Protein AF-A0A258GC24-F1 (afdb_monomer_lite)

Foldseek 3Di:
DDPPPPVPPDDDPDPVVLLVVQLVLLLVQLLVQDDQPDALVRSLVCCVVPNDRDDDDDPDDDPDDSSVSSSVSSHVSNVVRPDPPPPPPPPPPDD

Secondary structure (DSSP, 8-state):
-----S------SSHHHHHHHHHHHHHHHHHHH--TT--HHHHHHHHHHHS------SSS--S--HHHHHHHHHHHHHHHHS-------------

pLDDT: mean 77.83, std 15.29, range [42.22, 93.19]

Sequence (95 aa):
MDKSQEYNSGVYDTYGEAVSKCKAILDDFLESAYQPGDTAETLYSTYVHYGETPIIWGDNLGDFDSNDYARLRCREIVKLHQPRIKKFIRDIDNE

Radius of gyration: 19.01 Å; chains: 1; bounding box: 72×34×34 Å

Structure (mmCIF, N/CA/C/O backbone):
data_AF-A0A258GC24-F1
#
_entry.id   AF-A0A258GC24-F1
#
loop_
_atom_site.group_PDB
_atom_site.id
_atom_site.type_symbol
_atom_site.label_atom_id
_atom_site.label_alt_id
_atom_site.label_comp_id
_atom_site.label_asym_id
_atom_site.label_entity_id
_atom_site.label_seq_id
_atom_site.pdbx_PDB_ins_code
_atom_site.Cartn_x
_atom_site.Cartn_y
_atom_site.Cartn_z
_atom_site.occupancy
_atom_site.B_iso_or_equiv
_atom_site.auth_seq_id
_atom_site.auth_comp_id
_atom_site.auth_asym_id
_atom_site.auth_atom_id
_atom_site.pdbx_PDB_model_num
ATOM 1 N N . MET A 1 1 ? 30.948 -11.687 7.180 1.00 43.78 1 MET A N 1
ATOM 2 C CA . MET A 1 1 ? 29.991 -10.565 7.230 1.00 43.78 1 MET A CA 1
ATOM 3 C C . MET A 1 1 ? 29.329 -10.516 5.868 1.00 43.78 1 MET A C 1
ATOM 5 O O . MET A 1 1 ? 29.897 -9.934 4.955 1.00 43.78 1 MET A O 1
ATOM 9 N N . ASP A 1 2 ? 28.228 -11.246 5.714 1.00 46.88 2 ASP A N 1
ATOM 10 C CA . ASP A 1 2 ? 27.458 -11.287 4.471 1.00 46.88 2 ASP A CA 1
ATOM 11 C C . ASP A 1 2 ? 26.468 -10.116 4.484 1.00 46.88 2 ASP A C 1
ATOM 13 O O . ASP A 1 2 ? 25.700 -9.968 5.433 1.00 46.88 2 ASP A O 1
ATOM 17 N N . LYS A 1 3 ? 26.581 -9.219 3.503 1.00 42.94 3 LYS A N 1
ATOM 18 C CA . LYS A 1 3 ? 25.735 -8.027 3.350 1.00 42.94 3 LYS A CA 1
ATOM 19 C C . LYS A 1 3 ? 24.750 -8.221 2.190 1.00 42.94 3 LYS A C 1
ATOM 21 O O . LYS A 1 3 ? 24.603 -7.329 1.364 1.00 42.94 3 LYS A O 1
ATOM 26 N N . SER A 1 4 ? 24.110 -9.383 2.081 1.00 49.06 4 SER A N 1
ATOM 27 C CA . SER A 1 4 ? 23.102 -9.637 1.041 1.00 49.06 4 SER A CA 1
ATOM 28 C C . SER A 1 4 ? 21.856 -10.305 1.613 1.00 49.06 4 SER A C 1
ATOM 30 O O . SER A 1 4 ? 21.371 -11.320 1.125 1.00 49.06 4 SER A O 1
ATOM 32 N N . GLN A 1 5 ? 21.321 -9.706 2.674 1.00 42.22 5 GLN A N 1
ATOM 33 C CA . GLN A 1 5 ? 19.992 -10.022 3.201 1.00 42.22 5 GLN A CA 1
ATOM 34 C C . GLN A 1 5 ? 19.032 -8.846 2.975 1.00 42.22 5 GLN A C 1
ATOM 36 O O . GLN A 1 5 ? 18.117 -8.629 3.757 1.00 42.22 5 GLN A O 1
ATOM 41 N N . GLU A 1 6 ? 19.238 -8.060 1.915 1.00 50.00 6 GLU A N 1
ATOM 42 C CA . GLU A 1 6 ? 18.103 -7.358 1.321 1.00 50.00 6 GLU A CA 1
ATOM 43 C C . GLU A 1 6 ? 17.256 -8.451 0.672 1.00 50.00 6 GLU A C 1
ATOM 45 O O . GLU A 1 6 ? 17.752 -9.172 -0.197 1.00 50.00 6 GLU A O 1
ATOM 50 N N . TYR A 1 7 ? 16.029 -8.641 1.161 1.00 47.31 7 TYR A N 1
ATOM 51 C CA . TYR A 1 7 ? 15.080 -9.620 0.639 1.00 47.31 7 TYR A CA 1
ATOM 52 C C . TYR A 1 7 ? 14.726 -9.217 -0.799 1.00 47.31 7 TYR A C 1
ATOM 54 O O . TYR A 1 7 ? 13.757 -8.508 -1.070 1.00 47.31 7 TYR A O 1
ATOM 62 N N . ASN A 1 8 ? 15.594 -9.578 -1.745 1.00 54.31 8 ASN A N 1
ATOM 63 C CA . ASN A 1 8 ? 15.431 -9.224 -3.138 1.00 54.31 8 ASN A CA 1
ATOM 64 C C . ASN A 1 8 ? 14.238 -10.027 -3.650 1.00 54.31 8 ASN A C 1
ATOM 66 O O . ASN A 1 8 ? 14.331 -11.232 -3.874 1.00 54.31 8 ASN A O 1
ATOM 70 N N . SER A 1 9 ? 13.099 -9.353 -3.808 1.00 58.84 9 SER A N 1
ATOM 71 C CA . SER A 1 9 ? 11.864 -9.964 -4.307 1.00 58.84 9 SER A CA 1
ATOM 72 C C . SER A 1 9 ? 11.988 -10.469 -5.752 1.00 58.84 9 SER A C 1
ATOM 74 O O . SER A 1 9 ? 11.014 -10.980 -6.298 1.00 58.84 9 SER A O 1
ATOM 76 N N . GLY A 1 10 ? 13.155 -10.324 -6.383 1.00 65.38 10 GLY A N 1
ATOM 77 C CA . GLY A 1 10 ? 13.474 -10.768 -7.729 1.00 65.38 10 GLY A CA 1
ATOM 78 C C . GLY A 1 10 ? 13.983 -9.625 -8.601 1.00 65.38 10 GLY A C 1
ATOM 79 O O . GLY A 1 10 ? 13.791 -8.444 -8.308 1.00 65.38 10 GLY A O 1
ATOM 80 N N . VAL A 1 11 ? 14.608 -10.000 -9.715 1.00 71.69 11 VAL A N 1
ATOM 81 C CA . VAL A 1 11 ? 14.874 -9.094 -10.835 1.00 71.69 11 VAL A CA 1
ATOM 82 C C . VAL A 1 11 ? 13.666 -9.153 -11.762 1.00 71.69 11 VAL A C 1
ATOM 84 O O . VAL A 1 11 ? 13.217 -10.243 -12.117 1.00 71.69 11 VAL A O 1
ATOM 87 N N . TYR A 1 12 ? 13.139 -7.990 -12.133 1.00 77.25 12 TYR A N 1
ATOM 88 C CA . TYR A 1 12 ? 11.972 -7.865 -13.003 1.00 77.25 12 TYR A CA 1
ATOM 89 C C . TYR A 1 12 ? 12.381 -7.293 -14.356 1.00 77.25 12 TYR A C 1
ATOM 91 O O . TYR A 1 12 ? 13.256 -6.431 -14.423 1.00 77.25 12 TYR A O 1
ATOM 99 N N . ASP A 1 13 ? 11.735 -7.772 -15.418 1.00 76.88 13 ASP A N 1
ATOM 100 C CA . ASP A 1 13 ? 12.023 -7.356 -16.795 1.00 76.88 13 ASP A CA 1
ATOM 101 C C . ASP A 1 13 ? 11.548 -5.916 -17.044 1.00 76.88 13 ASP A C 1
ATOM 103 O O . ASP A 1 13 ? 12.172 -5.144 -17.770 1.00 76.88 13 ASP A O 1
ATOM 107 N N . THR A 1 14 ? 10.463 -5.521 -16.365 1.00 82.62 14 THR A N 1
ATOM 108 C CA . THR A 1 14 ? 9.874 -4.189 -16.488 1.00 82.62 14 THR A CA 1
ATOM 109 C C . THR A 1 14 ? 9.688 -3.484 -15.145 1.00 82.62 14 THR A C 1
ATOM 111 O O . THR A 1 14 ? 9.378 -4.085 -14.113 1.00 82.62 14 THR A O 1
ATOM 114 N N . TYR A 1 15 ? 9.787 -2.151 -15.176 1.00 83.12 15 TYR A N 1
ATOM 115 C CA . TYR A 1 15 ? 9.474 -1.293 -14.031 1.00 83.12 15 TYR A CA 1
ATOM 116 C C . TYR A 1 15 ? 8.038 -1.510 -13.517 1.00 83.12 15 TYR A C 1
ATOM 118 O O . TYR A 1 15 ? 7.801 -1.540 -12.311 1.00 83.12 15 TYR A O 1
ATOM 126 N N . GLY A 1 16 ? 7.076 -1.724 -14.422 1.00 84.06 16 GLY A N 1
ATOM 127 C CA . GLY A 1 16 ? 5.677 -1.965 -14.058 1.00 84.06 16 GLY A CA 1
ATOM 128 C C . GLY A 1 16 ? 5.471 -3.246 -13.244 1.00 84.06 16 GLY A C 1
ATOM 129 O O . GLY A 1 16 ? 4.664 -3.261 -12.309 1.00 84.06 16 GLY A O 1
ATOM 130 N N . GLU A 1 17 ? 6.222 -4.306 -13.547 1.00 84.25 17 GLU A N 1
ATOM 131 C CA . GLU A 1 17 ? 6.206 -5.543 -12.763 1.00 84.25 17 GLU A CA 1
ATOM 132 C C . GLU A 1 17 ? 6.825 -5.344 -11.381 1.00 84.25 17 GLU A C 1
ATOM 134 O O . GLU A 1 17 ? 6.217 -5.745 -10.385 1.00 84.25 17 GLU A O 1
ATOM 139 N N . ALA A 1 18 ? 7.968 -4.653 -11.304 1.00 84.94 18 ALA A N 1
ATOM 140 C CA . ALA A 1 18 ? 8.605 -4.322 -10.032 1.00 84.94 18 ALA A CA 1
ATOM 141 C C . ALA A 1 18 ? 7.662 -3.511 -9.127 1.00 84.94 18 ALA A C 1
ATOM 143 O O . ALA A 1 18 ? 7.467 -3.859 -7.961 1.00 84.94 18 ALA A O 1
ATOM 144 N N . VAL A 1 19 ? 6.994 -2.487 -9.676 1.00 87.44 19 VAL A N 1
ATOM 145 C CA . VAL A 1 19 ? 5.985 -1.695 -8.954 1.00 87.44 19 VAL A CA 1
ATOM 146 C C . VAL A 1 19 ? 4.820 -2.563 -8.498 1.00 87.44 19 VAL A C 1
ATOM 148 O O . VAL A 1 19 ? 4.404 -2.468 -7.346 1.00 87.44 19 VAL A O 1
ATOM 151 N N . SER A 1 20 ? 4.290 -3.426 -9.365 1.00 88.94 20 SER A N 1
ATOM 152 C CA . SER A 1 20 ? 3.161 -4.298 -9.012 1.00 88.94 20 SER A CA 1
ATOM 153 C C . SER A 1 20 ? 3.506 -5.235 -7.855 1.00 88.94 20 SER A C 1
ATOM 155 O O . SER A 1 20 ? 2.676 -5.474 -6.981 1.00 88.94 20 SER A O 1
ATOM 157 N N . LYS A 1 21 ? 4.749 -5.717 -7.805 1.00 88.19 21 LYS A N 1
ATOM 158 C CA . LYS A 1 21 ? 5.246 -6.576 -6.726 1.00 88.19 21 LYS A CA 1
ATOM 159 C C . LYS A 1 21 ? 5.466 -5.810 -5.432 1.00 88.19 21 LYS A C 1
ATOM 161 O O . LYS A 1 21 ? 5.018 -6.275 -4.389 1.00 88.19 21 LYS A O 1
ATOM 166 N N . CYS A 1 22 ? 6.037 -4.609 -5.504 1.00 88.25 22 CYS A N 1
ATOM 167 C CA . CYS A 1 22 ? 6.144 -3.717 -4.349 1.00 88.25 22 CYS A CA 1
ATOM 168 C C . CYS A 1 22 ? 4.763 -3.416 -3.754 1.00 88.25 22 CYS A C 1
ATOM 170 O O . CYS A 1 22 ? 4.567 -3.533 -2.549 1.00 88.25 22 CYS A O 1
ATOM 172 N N . LYS A 1 23 ? 3.784 -3.090 -4.607 1.00 90.06 23 LYS A N 1
ATOM 173 C CA . LYS A 1 23 ? 2.400 -2.844 -4.188 1.00 90.06 23 LYS A CA 1
ATOM 174 C C . LYS A 1 23 ? 1.775 -4.060 -3.512 1.00 90.06 23 LYS A C 1
ATOM 176 O O . LYS A 1 23 ? 1.121 -3.875 -2.498 1.00 90.06 23 LYS A O 1
ATOM 181 N N . ALA A 1 24 ? 1.982 -5.264 -4.047 1.00 89.69 24 ALA A N 1
ATOM 182 C CA . ALA A 1 24 ? 1.437 -6.495 -3.475 1.00 89.69 24 ALA A CA 1
ATOM 183 C C . ALA A 1 24 ? 2.020 -6.811 -2.087 1.00 89.69 24 ALA A C 1
ATOM 185 O O . ALA A 1 24 ? 1.273 -7.195 -1.199 1.00 89.69 24 ALA A O 1
ATOM 186 N N . ILE A 1 25 ? 3.327 -6.604 -1.888 1.00 88.44 25 ILE A N 1
ATOM 187 C CA . ILE A 1 25 ? 3.983 -6.789 -0.581 1.00 88.44 25 ILE A CA 1
ATOM 188 C C . ILE A 1 25 ? 3.427 -5.797 0.444 1.00 88.44 25 ILE A C 1
ATOM 190 O O . ILE A 1 25 ? 3.111 -6.173 1.570 1.00 88.44 25 ILE A O 1
ATOM 194 N N . LEU A 1 26 ? 3.286 -4.529 0.043 1.00 89.62 26 LEU A N 1
ATOM 195 C CA . LEU A 1 26 ? 2.691 -3.502 0.895 1.00 89.62 26 LEU A CA 1
ATOM 196 C C . LEU A 1 26 ? 1.243 -3.835 1.241 1.00 89.62 26 LEU A C 1
ATOM 198 O O . LEU A 1 26 ? 0.844 -3.643 2.382 1.00 89.62 26 LEU A O 1
ATOM 202 N N . ASP A 1 27 ? 0.467 -4.324 0.276 1.00 90.81 27 ASP A N 1
ATOM 203 C CA . ASP A 1 27 ? -0.929 -4.687 0.499 1.00 90.81 27 ASP A CA 1
ATOM 204 C C . ASP A 1 27 ? -1.060 -5.816 1.516 1.00 90.81 27 ASP A C 1
ATOM 206 O O . ASP A 1 27 ? -1.725 -5.640 2.529 1.00 90.81 27 ASP A O 1
ATOM 210 N N . ASP A 1 28 ? -0.332 -6.913 1.301 1.00 90.44 28 ASP A N 1
ATOM 211 C CA . ASP A 1 28 ? -0.339 -8.083 2.180 1.00 90.44 28 ASP A CA 1
ATOM 212 C C . ASP A 1 28 ? 0.058 -7.715 3.618 1.00 90.44 28 ASP A C 1
ATOM 214 O O . ASP A 1 28 ? -0.648 -8.046 4.575 1.00 90.44 28 ASP A O 1
ATOM 218 N N . PHE A 1 29 ? 1.128 -6.924 3.775 1.00 90.69 29 PHE A N 1
ATOM 219 C CA . PHE A 1 29 ? 1.549 -6.441 5.086 1.00 90.69 29 PHE A CA 1
ATOM 220 C C . PHE A 1 29 ? 0.485 -5.548 5.736 1.00 90.69 29 PHE A C 1
ATOM 222 O O . PHE A 1 29 ? 0.161 -5.734 6.906 1.00 90.69 29 PHE A O 1
ATOM 229 N N . LEU A 1 30 ? -0.052 -4.563 5.009 1.00 90.94 30 LEU A N 1
ATOM 230 C CA . LEU A 1 30 ? -1.010 -3.601 5.560 1.00 90.94 30 LEU A CA 1
ATOM 231 C C . LEU A 1 30 ? -2.349 -4.257 5.904 1.00 90.94 30 LEU A C 1
ATOM 233 O O . LEU A 1 30 ? -2.935 -3.927 6.933 1.00 90.94 30 LEU A O 1
ATOM 237 N N . GLU A 1 31 ? -2.826 -5.189 5.082 1.00 90.88 31 GLU A N 1
ATOM 238 C CA . GLU A 1 31 ? -4.033 -5.966 5.356 1.00 90.88 31 GLU A CA 1
ATOM 239 C C . GLU A 1 31 ? -3.836 -6.889 6.561 1.00 90.88 31 GLU A C 1
ATOM 241 O O . GLU A 1 31 ? -4.706 -6.951 7.430 1.00 90.88 31 GLU A O 1
ATOM 246 N N . SER A 1 32 ? -2.678 -7.550 6.669 1.00 90.25 32 SER A N 1
ATOM 247 C CA . SER A 1 32 ? -2.374 -8.412 7.815 1.00 90.25 32 SER A CA 1
ATOM 248 C C . SER A 1 32 ? -2.103 -7.629 9.105 1.00 90.25 32 SER A C 1
ATOM 250 O O . SER A 1 32 ? -2.350 -8.154 10.192 1.00 90.25 32 SER A O 1
ATOM 252 N N . ALA A 1 33 ? -1.561 -6.413 9.014 1.00 90.62 33 ALA A N 1
ATOM 253 C CA . ALA A 1 33 ? -1.253 -5.564 10.164 1.00 90.62 33 ALA A CA 1
ATOM 254 C C . ALA A 1 33 ? -2.469 -4.770 10.661 1.00 90.62 33 ALA A C 1
ATOM 256 O O . ALA A 1 33 ? -2.469 -4.302 11.801 1.00 90.62 33 ALA A O 1
ATOM 257 N N . TYR A 1 34 ? -3.494 -4.590 9.827 1.00 90.75 34 TYR A N 1
ATOM 258 C CA . TYR A 1 34 ? -4.691 -3.850 10.199 1.00 90.75 34 TYR A CA 1
ATOM 259 C C . TYR A 1 34 ? -5.494 -4.568 11.284 1.00 90.75 34 TYR A C 1
ATOM 261 O O . TYR A 1 34 ? -5.882 -5.728 11.133 1.00 90.75 34 TYR A O 1
ATOM 269 N N . GLN A 1 35 ? -5.832 -3.843 12.354 1.00 88.44 35 GLN A N 1
ATOM 270 C CA . GLN A 1 35 ? -6.784 -4.309 13.355 1.00 88.44 35 GLN A CA 1
ATOM 271 C C . GLN A 1 35 ? -8.081 -3.489 13.293 1.00 88.44 35 GLN A C 1
ATOM 273 O O . GLN A 1 35 ? -8.064 -2.276 13.063 1.00 88.44 35 GLN A O 1
ATOM 278 N N . PRO A 1 36 ? -9.250 -4.121 13.501 1.00 85.56 36 PRO A N 1
ATOM 279 C CA . PRO A 1 36 ? -10.523 -3.417 13.462 1.00 85.56 36 PRO A CA 1
ATOM 280 C C . PRO A 1 36 ? -10.566 -2.321 14.532 1.00 85.56 36 PRO A C 1
ATOM 282 O O . PRO A 1 36 ? -10.475 -2.593 15.727 1.00 85.56 36 PRO A O 1
ATOM 285 N N . GLY A 1 37 ? -10.748 -1.077 14.088 1.00 84.38 37 GLY A N 1
ATOM 286 C CA . GLY A 1 37 ? -10.720 0.110 14.948 1.00 84.38 37 GLY A CA 1
ATOM 287 C C . GLY A 1 37 ? -9.436 0.936 14.846 1.00 84.38 37 GLY A C 1
ATOM 288 O O . GLY A 1 37 ? -9.427 2.061 15.346 1.00 84.38 37 GLY A O 1
ATOM 289 N N . ASP A 1 38 ? -8.402 0.444 14.156 1.00 88.25 38 ASP A N 1
ATOM 290 C CA . ASP A 1 38 ? -7.209 1.239 13.873 1.00 88.25 38 ASP A CA 1
ATOM 291 C C . ASP A 1 38 ? -7.487 2.415 12.937 1.00 88.25 38 ASP A C 1
ATOM 293 O O . ASP A 1 38 ? -8.396 2.405 12.097 1.00 88.25 38 ASP A O 1
ATOM 297 N N . THR A 1 39 ? -6.648 3.440 13.078 1.00 90.62 39 THR A N 1
ATOM 298 C CA . THR A 1 39 ? -6.617 4.587 12.172 1.00 90.62 39 THR A CA 1
ATOM 299 C C . THR A 1 39 ? -5.566 4.385 11.087 1.00 90.62 39 THR A C 1
ATOM 301 O O . THR A 1 39 ? -4.612 3.625 11.252 1.00 90.62 39 THR A O 1
ATOM 304 N N . ALA A 1 40 ? -5.706 5.112 9.976 1.00 90.69 40 ALA A N 1
ATOM 305 C CA . ALA A 1 40 ? -4.739 5.037 8.880 1.00 90.69 40 ALA A CA 1
ATOM 306 C C . ALA A 1 40 ? -3.334 5.470 9.322 1.00 90.69 40 ALA A C 1
ATOM 308 O O . ALA A 1 40 ? -2.347 4.972 8.794 1.00 90.69 40 ALA A O 1
ATOM 309 N N . GLU A 1 41 ? -3.249 6.374 10.298 1.00 91.75 41 GLU A N 1
ATOM 310 C CA . GLU A 1 41 ? -1.989 6.832 10.880 1.00 91.75 41 GLU A CA 1
ATOM 311 C C . GLU A 1 41 ? -1.346 5.752 11.749 1.00 91.75 41 GLU A C 1
ATOM 313 O O . GLU A 1 41 ? -0.149 5.513 11.612 1.00 91.75 41 GLU A O 1
ATOM 318 N N . THR A 1 42 ? -2.129 5.057 12.586 1.00 91.88 42 THR A N 1
ATOM 319 C CA . THR A 1 42 ? -1.621 3.929 13.381 1.00 91.88 42 THR A CA 1
ATOM 320 C C . THR A 1 42 ? -1.105 2.818 12.475 1.00 91.88 42 THR A C 1
ATOM 322 O O . THR A 1 42 ? 0.020 2.363 12.652 1.00 91.88 42 THR A O 1
ATOM 325 N N . LEU A 1 43 ? -1.886 2.439 11.459 1.00 91.75 43 LEU A N 1
ATOM 326 C CA . LEU A 1 43 ? -1.502 1.397 10.511 1.00 91.75 43 LEU A CA 1
ATOM 327 C C . LEU A 1 43 ? -0.230 1.773 9.735 1.00 91.75 43 LEU A C 1
ATOM 329 O O . LEU A 1 43 ? 0.691 0.966 9.619 1.00 91.75 43 LEU A O 1
ATOM 333 N N . TYR A 1 44 ? -0.145 3.018 9.258 1.00 91.88 44 TYR A N 1
ATOM 334 C CA . TYR A 1 44 ? 1.047 3.511 8.574 1.00 91.88 44 TYR A CA 1
ATOM 335 C C . TYR A 1 44 ? 2.265 3.565 9.505 1.00 91.88 44 TYR A C 1
ATOM 337 O O . TYR A 1 44 ? 3.365 3.217 9.091 1.00 91.88 44 TYR A O 1
ATOM 345 N N . SER A 1 45 ? 2.080 3.952 10.768 1.00 91.94 45 SER A N 1
ATOM 346 C CA . SER A 1 45 ? 3.142 3.919 11.776 1.00 91.94 45 SER A CA 1
ATOM 347 C C . SER A 1 45 ? 3.644 2.490 12.000 1.00 91.94 45 SER A C 1
ATOM 349 O O . SER A 1 45 ? 4.846 2.245 11.929 1.00 91.94 45 SER A O 1
ATOM 351 N N . THR A 1 46 ? 2.742 1.516 12.159 1.00 91.19 46 THR A N 1
ATOM 352 C CA . THR A 1 46 ? 3.096 0.091 12.246 1.00 91.19 46 THR A CA 1
ATOM 353 C C . THR A 1 46 ? 3.896 -0.358 11.027 1.00 91.19 46 THR A C 1
ATOM 355 O O . THR A 1 46 ? 4.918 -1.018 11.184 1.00 91.19 46 THR A O 1
ATOM 358 N N . TYR A 1 47 ? 3.502 0.054 9.824 1.00 90.00 47 TYR A N 1
ATOM 359 C CA . TYR A 1 47 ? 4.276 -0.201 8.611 1.00 90.00 47 TYR A CA 1
ATOM 360 C C . TYR A 1 47 ? 5.671 0.434 8.637 1.00 90.00 47 TYR A C 1
ATOM 362 O O . TYR A 1 47 ? 6.641 -0.235 8.313 1.00 90.00 47 TYR A O 1
ATOM 370 N N . VAL A 1 48 ? 5.818 1.683 9.076 1.00 89.62 48 VAL A N 1
ATOM 371 C CA . VAL A 1 48 ? 7.140 2.330 9.160 1.00 89.62 48 VAL A CA 1
ATOM 372 C C . VAL A 1 48 ? 8.041 1.658 10.206 1.00 89.62 48 VAL A C 1
ATOM 374 O O . VAL A 1 48 ? 9.259 1.633 10.042 1.00 89.62 48 VAL A O 1
ATOM 377 N N . HIS A 1 49 ? 7.460 1.119 11.281 1.00 88.44 49 HIS A N 1
ATOM 378 C CA . HIS A 1 49 ? 8.205 0.497 12.377 1.00 88.44 49 HIS A CA 1
ATOM 379 C C . HIS A 1 49 ? 8.522 -0.990 12.164 1.00 88.44 49 HIS A C 1
ATOM 381 O O . HIS A 1 49 ?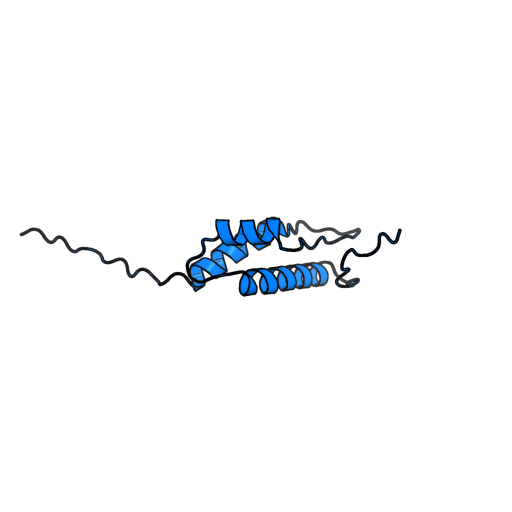 9.583 -1.443 12.591 1.00 88.44 49 HIS A O 1
ATOM 387 N N . TYR A 1 50 ? 7.607 -1.744 11.553 1.00 86.56 50 TYR A N 1
ATOM 388 C CA . TYR A 1 50 ? 7.679 -3.206 11.426 1.00 86.56 50 TYR A CA 1
ATOM 389 C C . TYR A 1 50 ? 7.632 -3.701 9.981 1.00 86.56 50 TYR A C 1
ATOM 391 O O . TYR A 1 50 ? 8.000 -4.844 9.723 1.00 86.56 50 TYR A O 1
ATOM 399 N N . GLY A 1 51 ? 7.138 -2.879 9.060 1.00 82.50 51 GLY A N 1
ATOM 400 C CA . GLY A 1 51 ? 7.026 -3.220 7.652 1.00 82.50 51 GLY A CA 1
ATOM 401 C C . GLY A 1 51 ? 8.338 -3.015 6.911 1.00 82.50 51 GLY A C 1
ATOM 402 O O . GLY A 1 51 ? 9.166 -2.166 7.246 1.00 82.50 51 GLY A O 1
ATOM 403 N N . GLU A 1 52 ? 8.515 -3.796 5.857 1.00 79.62 52 GLU A N 1
ATOM 404 C CA . GLU A 1 52 ? 9.626 -3.624 4.933 1.00 79.62 52 GLU A CA 1
ATOM 405 C C . GLU A 1 52 ? 9.226 -2.610 3.863 1.00 79.62 52 GLU A C 1
ATOM 407 O O . GLU A 1 52 ? 8.165 -2.727 3.251 1.00 79.62 52 GLU A O 1
ATOM 412 N N . THR A 1 53 ? 10.066 -1.597 3.637 1.00 81.12 53 THR A N 1
ATOM 413 C CA . THR A 1 53 ? 9.852 -0.646 2.541 1.00 81.12 53 THR A CA 1
ATOM 414 C C . THR A 1 53 ? 10.499 -1.204 1.279 1.00 81.12 53 THR A C 1
ATOM 416 O O . THR A 1 53 ? 11.728 -1.178 1.186 1.00 81.12 53 THR A O 1
ATOM 419 N N . PRO A 1 54 ? 9.724 -1.701 0.296 1.00 81.12 54 PRO A N 1
ATOM 420 C CA . PRO A 1 54 ? 10.308 -2.195 -0.935 1.00 81.12 54 PRO A CA 1
ATOM 421 C C . PRO A 1 54 ? 10.854 -1.013 -1.742 1.00 81.12 54 PRO A C 1
ATOM 423 O O . PRO A 1 54 ? 10.185 0.012 -1.901 1.00 81.12 54 PRO A O 1
ATOM 426 N N . ILE A 1 55 ? 12.080 -1.156 -2.241 1.00 76.38 55 ILE A N 1
ATOM 427 C CA . ILE A 1 55 ? 12.762 -0.154 -3.063 1.00 76.38 55 ILE A CA 1
ATOM 428 C C . ILE A 1 55 ? 13.028 -0.781 -4.428 1.00 76.38 55 ILE A C 1
ATOM 430 O O . ILE A 1 55 ? 13.563 -1.885 -4.524 1.00 76.38 55 ILE A O 1
ATOM 434 N N . ILE A 1 56 ? 12.645 -0.072 -5.487 1.00 80.44 56 ILE A N 1
ATOM 435 C CA . ILE A 1 56 ? 12.930 -0.479 -6.861 1.00 80.44 56 ILE A CA 1
ATOM 436 C C . ILE A 1 56 ? 14.262 0.148 -7.256 1.00 80.44 56 ILE A C 1
ATOM 438 O O . ILE A 1 56 ? 14.430 1.360 -7.154 1.00 80.44 56 ILE A O 1
ATOM 442 N N . TRP A 1 57 ? 15.195 -0.679 -7.718 1.00 76.62 57 TRP A N 1
ATOM 443 C CA . TRP A 1 57 ? 16.495 -0.253 -8.230 1.00 76.62 57 TRP A CA 1
ATOM 444 C C . TRP A 1 57 ? 16.562 -0.522 -9.736 1.00 76.62 57 TRP A C 1
ATOM 446 O O . TRP A 1 57 ? 16.170 -1.598 -10.186 1.00 76.62 57 TRP A O 1
ATOM 456 N N . GLY A 1 58 ? 17.051 0.438 -10.523 1.00 72.62 58 GLY A N 1
ATOM 457 C CA . GLY A 1 58 ? 17.140 0.312 -11.977 1.00 72.62 58 GLY A CA 1
ATOM 458 C C . GLY A 1 58 ? 17.587 1.601 -12.663 1.00 72.62 58 GLY A C 1
ATOM 459 O O . GLY A 1 58 ? 17.716 2.639 -12.026 1.00 72.62 58 GLY A O 1
ATOM 460 N N . ASP A 1 59 ? 17.827 1.521 -13.970 1.00 68.75 59 ASP A N 1
ATOM 461 C CA . ASP A 1 59 ? 18.259 2.663 -14.795 1.00 68.75 59 ASP A CA 1
ATOM 462 C C . ASP A 1 59 ? 17.062 3.533 -15.247 1.00 68.75 59 ASP A C 1
ATOM 464 O O . ASP A 1 59 ? 17.185 4.732 -15.470 1.00 68.75 59 ASP A O 1
ATOM 468 N N . ASN A 1 60 ? 15.866 2.933 -15.319 1.00 66.62 60 ASN A N 1
ATOM 469 C CA . ASN A 1 60 ? 14.588 3.599 -15.596 1.00 66.62 60 ASN A CA 1
ATOM 470 C C . ASN A 1 60 ? 13.689 3.538 -14.352 1.00 66.62 60 ASN A C 1
ATOM 472 O O . ASN A 1 60 ? 12.749 2.744 -14.268 1.00 66.62 60 ASN A O 1
ATOM 476 N N . LEU A 1 61 ? 14.027 4.346 -13.349 1.00 68.56 61 LEU A N 1
ATOM 477 C CA . LEU A 1 61 ? 13.184 4.533 -12.172 1.00 68.56 61 LEU A CA 1
ATOM 478 C C . LEU A 1 61 ? 12.072 5.521 -12.524 1.00 68.56 61 LEU A C 1
ATOM 480 O O . LEU A 1 61 ? 12.347 6.676 -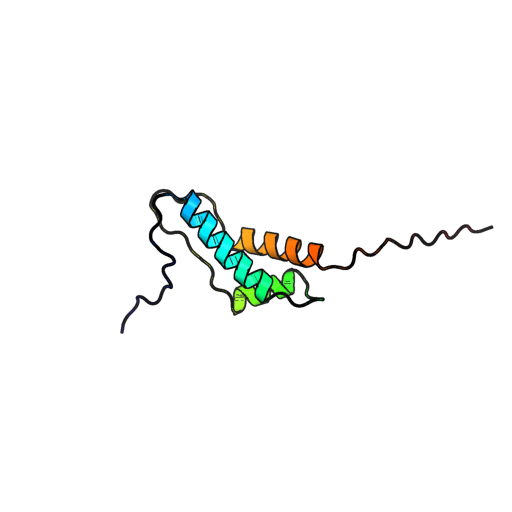12.834 1.00 68.56 61 LEU A O 1
ATOM 484 N N . GLY A 1 62 ? 10.822 5.066 -12.500 1.00 70.19 62 GLY A N 1
ATOM 485 C CA . GLY A 1 62 ? 9.680 5.979 -12.443 1.00 70.19 62 GLY A CA 1
ATOM 486 C C . GLY A 1 62 ? 9.479 6.550 -11.034 1.00 70.19 62 GLY A C 1
ATOM 487 O O . GLY A 1 62 ? 10.125 6.119 -10.078 1.00 70.19 62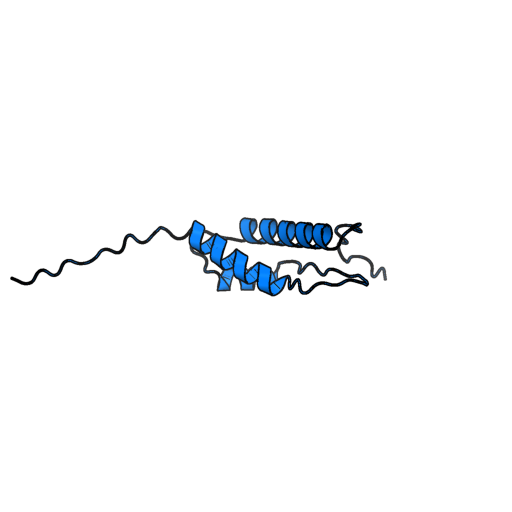 GLY A O 1
ATOM 488 N N . ASP A 1 63 ? 8.511 7.450 -10.894 1.00 78.56 63 ASP A N 1
ATOM 489 C CA . ASP A 1 63 ? 8.168 8.176 -9.660 1.00 78.56 63 ASP A CA 1
ATOM 490 C C . ASP A 1 63 ? 7.355 7.350 -8.632 1.00 78.56 63 ASP A C 1
ATOM 492 O O . ASP A 1 63 ? 6.443 7.858 -7.980 1.00 78.56 63 ASP A O 1
ATOM 496 N N . PHE A 1 64 ? 7.595 6.040 -8.519 1.00 82.06 64 PHE A N 1
ATOM 497 C CA . PHE A 1 64 ? 6.884 5.209 -7.540 1.00 82.06 64 PHE A CA 1
ATOM 498 C C . PHE A 1 64 ? 7.485 5.368 -6.146 1.00 82.06 64 PHE A C 1
ATOM 500 O O . PHE A 1 64 ? 8.511 4.773 -5.816 1.00 82.06 64 PHE A O 1
ATOM 507 N N . ASP A 1 65 ? 6.765 6.096 -5.301 1.00 85.06 65 ASP A N 1
ATOM 508 C CA . ASP A 1 65 ? 7.041 6.200 -3.878 1.00 85.06 65 ASP A CA 1
ATOM 509 C C . ASP A 1 65 ? 6.252 5.151 -3.083 1.00 85.06 65 ASP A C 1
ATOM 511 O O . ASP A 1 65 ? 5.054 5.300 -2.822 1.00 85.06 65 ASP A O 1
ATOM 515 N N . SER A 1 66 ? 6.944 4.108 -2.613 1.00 85.31 66 SER A N 1
ATOM 516 C CA . SER A 1 66 ? 6.369 3.065 -1.745 1.00 85.31 66 SER A CA 1
ATOM 517 C C . SER A 1 66 ? 5.668 3.647 -0.511 1.00 85.31 66 SER A C 1
ATOM 519 O O . SER A 1 66 ? 4.620 3.162 -0.092 1.00 85.31 66 SER A O 1
ATOM 521 N N . ASN A 1 67 ? 6.212 4.734 0.046 1.00 87.00 67 ASN A N 1
ATOM 522 C CA . ASN A 1 67 ? 5.628 5.432 1.190 1.00 87.00 67 ASN A CA 1
ATOM 523 C C . ASN A 1 67 ? 4.310 6.138 0.858 1.00 87.00 67 ASN A C 1
ATOM 525 O O . ASN A 1 67 ? 3.378 6.093 1.664 1.00 87.00 67 ASN A O 1
ATOM 529 N N . ASP A 1 68 ? 4.225 6.786 -0.304 1.00 90.56 68 ASP A N 1
ATOM 530 C CA . ASP A 1 68 ? 3.000 7.465 -0.729 1.00 90.56 68 ASP A CA 1
ATOM 531 C C . ASP A 1 68 ? 1.887 6.442 -0.988 1.00 90.56 68 ASP A C 1
ATOM 533 O O . ASP A 1 68 ? 0.781 6.556 -0.447 1.00 90.56 68 ASP A O 1
ATOM 537 N N . TYR A 1 69 ? 2.229 5.356 -1.689 1.00 90.88 69 TYR A N 1
ATOM 538 C CA . TYR A 1 69 ? 1.315 4.241 -1.917 1.00 90.88 69 TYR A CA 1
ATOM 539 C C . TYR A 1 69 ? 0.825 3.613 -0.604 1.00 90.88 69 TYR A C 1
ATOM 541 O O . TY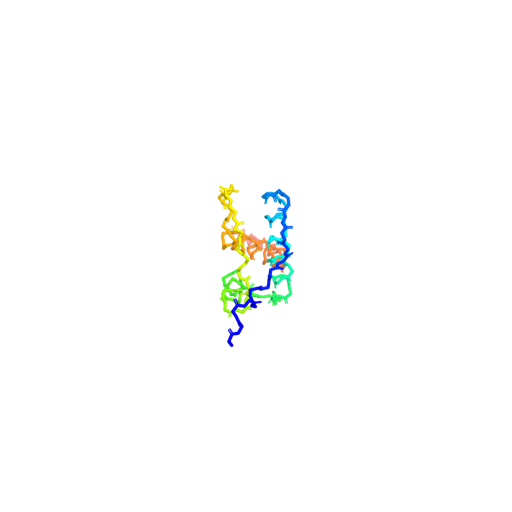R A 1 69 ? -0.381 3.434 -0.425 1.00 90.88 69 TYR A O 1
ATOM 549 N N . ALA A 1 70 ? 1.728 3.335 0.345 1.00 91.00 70 ALA A N 1
ATOM 550 C CA . ALA A 1 70 ? 1.367 2.767 1.642 1.00 91.00 70 ALA A CA 1
ATOM 551 C C . ALA A 1 70 ? 0.392 3.672 2.415 1.00 91.00 70 ALA A C 1
ATOM 553 O O . ALA A 1 70 ? -0.609 3.190 2.946 1.00 91.00 70 ALA A O 1
ATOM 554 N N . ARG A 1 71 ? 0.614 4.996 2.425 1.00 91.44 71 ARG A N 1
ATOM 555 C CA . ARG A 1 71 ? -0.311 5.956 3.058 1.00 91.44 71 ARG A CA 1
ATOM 556 C C . ARG A 1 71 ? -1.694 5.930 2.424 1.00 91.44 71 ARG A C 1
ATOM 558 O O . ARG A 1 71 ? -2.695 6.007 3.142 1.00 91.44 71 ARG A O 1
ATOM 565 N N . LEU A 1 72 ? -1.760 5.853 1.096 1.00 93.12 72 LEU A N 1
ATOM 566 C CA . LEU A 1 72 ? -3.027 5.786 0.379 1.00 93.12 72 LEU A CA 1
ATOM 567 C C . LEU A 1 72 ? -3.776 4.491 0.719 1.00 93.12 72 LEU A C 1
ATOM 569 O O . LEU A 1 72 ? -4.937 4.563 1.124 1.00 93.12 72 LEU A O 1
ATOM 573 N N . ARG A 1 73 ? -3.095 3.337 0.685 1.00 93.19 73 ARG A N 1
ATOM 574 C CA . ARG A 1 73 ? -3.684 2.037 1.050 1.00 93.19 73 ARG A CA 1
ATOM 575 C C . ARG A 1 73 ? -4.157 1.977 2.495 1.00 93.19 73 ARG A C 1
ATOM 577 O O . ARG A 1 73 ? -5.269 1.518 2.735 1.00 93.19 73 ARG A O 1
ATOM 584 N N . CYS A 1 74 ? -3.407 2.536 3.447 1.00 92.69 74 CYS A N 1
ATOM 585 C CA . CYS A 1 74 ? -3.844 2.603 4.846 1.00 92.69 74 CYS A CA 1
ATOM 586 C C . CYS A 1 74 ? -5.210 3.293 4.991 1.00 92.69 74 CYS A C 1
ATOM 588 O O . CYS A 1 74 ? -6.078 2.838 5.736 1.00 92.69 74 CYS A O 1
ATOM 590 N N . ARG A 1 75 ? -5.423 4.395 4.258 1.00 92.31 75 ARG A N 1
ATOM 591 C CA . ARG A 1 75 ? -6.701 5.125 4.262 1.00 92.31 75 ARG A CA 1
ATOM 592 C C . ARG A 1 75 ? -7.823 4.306 3.636 1.00 92.31 75 ARG A C 1
ATOM 594 O O . ARG A 1 75 ? -8.947 4.365 4.128 1.00 92.31 75 ARG A O 1
ATOM 601 N N . GLU A 1 76 ? -7.536 3.572 2.565 1.00 92.38 76 GLU A N 1
ATOM 602 C CA . GLU A 1 76 ? -8.513 2.700 1.910 1.00 92.38 76 GLU A CA 1
ATOM 603 C C . GLU A 1 76 ? -8.943 1.542 2.814 1.00 92.38 76 GLU A C 1
ATOM 605 O O . GLU A 1 76 ? -10.144 1.370 3.017 1.00 92.38 76 GLU A O 1
ATOM 610 N N . ILE A 1 77 ? -7.992 0.820 3.415 1.00 89.75 77 ILE A N 1
ATOM 611 C CA . ILE A 1 77 ? -8.248 -0.310 4.325 1.00 89.75 77 ILE A CA 1
ATOM 612 C C . ILE A 1 77 ? -9.100 0.146 5.510 1.00 89.75 77 ILE A C 1
ATOM 614 O O . ILE A 1 77 ? -10.159 -0.418 5.792 1.00 89.75 77 ILE A O 1
ATOM 618 N N . VAL A 1 78 ? -8.704 1.245 6.157 1.00 89.56 78 VAL A N 1
ATOM 619 C CA . VAL A 1 78 ? -9.461 1.800 7.282 1.00 89.56 78 VAL A CA 1
ATOM 620 C C . VAL A 1 78 ? -10.861 2.200 6.833 1.00 89.56 78 VAL A C 1
ATOM 622 O O . VAL A 1 78 ? -11.826 1.839 7.492 1.00 89.56 78 VAL A O 1
ATOM 625 N N . LYS A 1 79 ? -11.014 2.884 5.693 1.00 87.56 79 LYS A N 1
ATOM 626 C CA . LYS A 1 79 ? -12.326 3.302 5.169 1.00 87.56 79 LYS A CA 1
ATOM 627 C C . LYS A 1 79 ? -13.232 2.123 4.799 1.00 87.56 79 LYS A C 1
ATOM 629 O O . LYS A 1 79 ? -14.447 2.246 4.948 1.00 87.56 79 LYS A O 1
ATOM 634 N N . LEU A 1 80 ? -12.670 1.018 4.310 1.00 84.50 80 LEU A N 1
ATOM 635 C CA . LEU A 1 80 ? -13.401 -0.219 4.017 1.00 84.50 80 LEU A CA 1
ATOM 636 C C . LEU A 1 80 ? -13.935 -0.875 5.295 1.00 84.50 80 LEU A C 1
ATOM 638 O O . LEU A 1 80 ? -15.032 -1.434 5.284 1.00 84.50 80 LEU A O 1
ATOM 642 N N . HIS A 1 81 ? -13.185 -0.771 6.393 1.00 77.62 81 HIS A N 1
ATOM 643 C CA . HIS A 1 81 ? -13.516 -1.400 7.669 1.00 77.62 81 HIS A CA 1
ATOM 644 C C . HIS A 1 81 ? -14.197 -0.481 8.685 1.00 77.62 81 HIS A C 1
ATOM 646 O O . HIS A 1 81 ? -14.803 -0.974 9.638 1.00 77.62 81 HIS A O 1
ATOM 652 N N . GLN A 1 82 ? -14.177 0.839 8.489 1.00 67.81 82 GLN A N 1
ATOM 653 C CA . GLN A 1 82 ? -14.968 1.736 9.318 1.00 67.81 82 GLN A CA 1
ATOM 654 C C . GLN A 1 82 ? -16.451 1.420 9.101 1.00 67.81 82 GLN A C 1
ATOM 656 O O . GLN A 1 82 ? -16.927 1.437 7.957 1.00 67.81 82 GLN A O 1
ATOM 661 N N . PRO A 1 83 ? -17.222 1.165 10.175 1.00 62.50 83 PRO A N 1
ATOM 662 C CA . PRO A 1 83 ? -18.658 1.039 10.039 1.00 62.50 83 PRO A CA 1
ATOM 663 C C . PRO A 1 83 ? -19.143 2.343 9.423 1.00 62.50 83 PRO A C 1
ATOM 665 O O . PRO A 1 83 ? -18.850 3.419 9.947 1.00 62.50 83 PRO A O 1
ATOM 668 N N . ARG A 1 84 ? -19.840 2.260 8.282 1.00 61.91 84 ARG A N 1
ATOM 669 C CA . ARG A 1 84 ? -20.474 3.427 7.668 1.00 61.91 84 ARG A CA 1
ATOM 670 C C . ARG A 1 84 ? -21.355 4.039 8.742 1.00 61.91 84 ARG A C 1
ATOM 672 O O . ARG A 1 84 ? -22.443 3.524 8.999 1.00 61.91 84 ARG A O 1
ATOM 679 N N . ILE A 1 85 ? -20.874 5.100 9.387 1.00 58.59 85 ILE A N 1
ATOM 680 C CA . ILE A 1 85 ? -21.658 5.845 10.355 1.00 58.59 85 ILE A CA 1
ATOM 681 C C . ILE A 1 85 ? -22.774 6.431 9.506 1.00 58.59 85 ILE A C 1
ATOM 683 O O . ILE A 1 85 ? -22.574 7.399 8.770 1.00 58.59 85 ILE A O 1
ATOM 687 N N . LYS A 1 86 ? -23.933 5.762 9.506 1.00 54.91 86 LYS A N 1
ATOM 688 C CA . LYS A 1 86 ? -25.158 6.326 8.964 1.00 54.91 86 LYS A CA 1
ATOM 689 C C . LYS A 1 86 ? -25.318 7.609 9.749 1.00 54.91 86 LYS A C 1
ATOM 691 O O . LYS A 1 86 ? -25.524 7.557 10.958 1.00 54.91 86 LYS A O 1
ATOM 696 N N . LYS A 1 87 ? -25.079 8.735 9.080 1.00 53.25 87 LYS A N 1
ATOM 697 C CA . LYS A 1 87 ? -25.261 10.070 9.625 1.00 53.25 87 LYS A CA 1
ATOM 698 C C . LYS A 1 87 ? -26.674 10.081 10.199 1.00 53.25 87 LYS A C 1
ATOM 700 O O . LYS A 1 87 ? -27.636 10.110 9.440 1.00 53.25 87 LYS A O 1
ATOM 705 N N . PHE A 1 88 ? -26.787 9.930 11.517 1.00 52.69 88 PHE A N 1
ATOM 706 C CA . PHE A 1 88 ? -28.025 10.159 12.241 1.00 52.69 88 PHE A CA 1
ATOM 707 C C . PHE A 1 88 ? -28.197 11.667 12.158 1.00 52.69 88 PHE A C 1
ATOM 709 O O . PHE A 1 88 ? -27.628 12.426 12.943 1.00 52.69 88 PHE A O 1
ATOM 716 N N . ILE A 1 89 ? -28.858 12.101 11.089 1.00 62.94 89 ILE A N 1
ATOM 717 C CA . ILE A 1 89 ? -29.406 13.439 11.012 1.00 62.94 89 ILE A CA 1
ATOM 718 C C . ILE A 1 89 ? -30.411 13.442 12.162 1.00 62.94 89 ILE A C 1
ATOM 720 O O . ILE A 1 89 ? -31.392 12.707 12.140 1.00 62.94 89 ILE A O 1
ATOM 724 N N . ARG A 1 90 ? -30.071 14.124 13.258 1.00 52.47 90 ARG A N 1
ATOM 725 C CA . ARG A 1 90 ? -31.079 14.493 14.242 1.00 52.47 90 ARG A CA 1
ATOM 726 C C . ARG A 1 90 ? -31.933 15.529 13.532 1.00 52.47 90 ARG A C 1
ATOM 728 O O . ARG A 1 90 ? -31.526 16.685 13.458 1.00 52.47 90 ARG A O 1
ATOM 735 N N . ASP A 1 91 ? -33.057 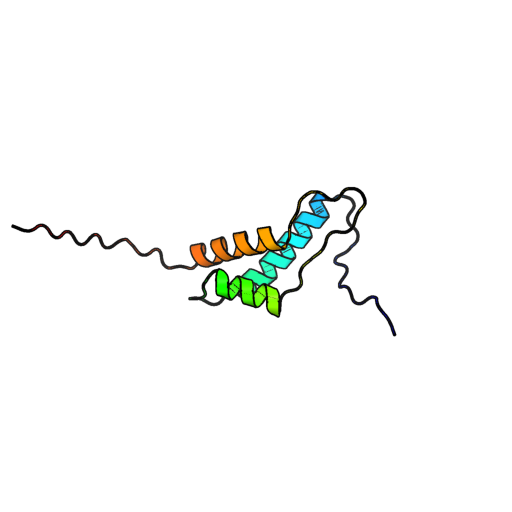15.091 12.983 1.00 50.84 91 ASP A N 1
ATOM 736 C CA . ASP A 1 91 ? -34.203 15.954 12.736 1.00 50.84 91 ASP A CA 1
ATOM 737 C C . ASP A 1 91 ? -34.613 16.524 14.101 1.00 50.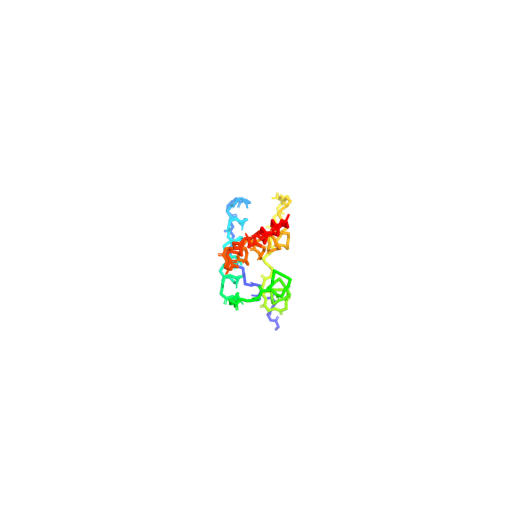84 91 ASP A C 1
ATOM 739 O O . ASP A 1 91 ? -35.331 15.909 14.888 1.00 50.84 91 ASP A O 1
ATOM 743 N N . ILE A 1 92 ? -34.016 17.665 14.447 1.00 57.50 92 ILE A N 1
ATOM 744 C CA . ILE A 1 92 ? -34.576 18.591 15.422 1.00 57.50 92 ILE A CA 1
ATOM 745 C C . ILE A 1 92 ? -35.569 19.419 14.609 1.00 57.50 92 ILE A C 1
ATOM 747 O O . ILE A 1 92 ? -35.278 20.550 14.230 1.00 57.50 92 ILE A O 1
ATOM 751 N N . ASP A 1 93 ? -36.714 18.819 14.292 1.00 55.00 93 ASP A N 1
ATOM 752 C CA . ASP A 1 93 ? -37.905 19.594 13.973 1.00 55.00 93 ASP A CA 1
ATOM 753 C C . ASP A 1 93 ? -38.463 20.085 15.305 1.00 55.00 93 ASP A C 1
ATOM 755 O O . ASP A 1 93 ? -39.071 19.366 16.098 1.00 55.00 93 ASP A O 1
ATOM 759 N N . ASN A 1 94 ? -38.068 21.318 15.583 1.00 51.56 94 ASN A N 1
ATOM 760 C CA . ASN A 1 94 ? -38.624 22.202 16.578 1.00 51.56 94 ASN A CA 1
ATOM 761 C C . ASN A 1 94 ? -39.994 22.682 16.076 1.00 51.56 94 ASN A C 1
ATOM 763 O O . ASN A 1 94 ? -40.023 23.549 15.206 1.00 51.56 94 ASN A O 1
ATOM 767 N N . GLU A 1 95 ? -41.084 22.146 16.630 1.00 58.03 95 GLU A N 1
ATOM 768 C CA . GLU A 1 95 ? -42.375 22.843 16.764 1.00 58.03 95 GLU A CA 1
ATOM 769 C C . GLU A 1 95 ? -43.159 22.333 17.983 1.00 58.03 95 GLU A C 1
ATOM 771 O O . GLU A 1 95 ? -43.236 21.096 18.177 1.00 58.03 95 GLU A O 1
#